Protein AF-A0A7C7IT82-F1 (afdb_monomer_lite)

Radius of gyration: 14.61 Å; chains: 1; bounding box: 35×36×33 Å

Foldseek 3Di:
DDPDPPVPVADDLVNLLVVLVVLQVDVVSLVVQQVEAEADDDALLVRLCSLSSLVSSVVSYVAYEYEHQDQPVDCPDSSNVSVVSCVVVVYHYDHDYDPVNPD

Sequence (103 aa):
MADIPKSDWHMTPDQARLMATKIQEIDALNALAQQEINLTGGEATQNPHIVEIVKIFQSSSPSVCVHTNLEINSKSSKRWLRLVEIVKGGGRADITLYPTAWE

Structure (mmCIF, N/CA/C/O backbone):
data_AF-A0A7C7IT82-F1
#
_entry.id   AF-A0A7C7IT82-F1
#
loop_
_atom_site.group_PDB
_atom_site.id
_atom_site.type_symbol
_atom_site.label_atom_id
_atom_site.label_alt_id
_atom_site.label_comp_id
_atom_site.label_asym_id
_atom_site.label_entity_id
_atom_site.label_seq_id
_atom_site.pdbx_PDB_ins_code
_atom_site.Cartn_x
_atom_site.Cartn_y
_atom_site.Cartn_z
_atom_site.occupancy
_atom_site.B_iso_or_equiv
_atom_site.auth_seq_id
_atom_site.auth_comp_id
_atom_site.auth_asym_id
_atom_site.auth_atom_id
_atom_site.pdbx_PDB_model_num
ATOM 1 N N . MET A 1 1 ? -4.463 22.017 -19.031 1.00 44.25 1 MET A N 1
ATOM 2 C CA . MET A 1 1 ? -4.226 21.463 -17.680 1.00 44.25 1 MET A CA 1
ATOM 3 C C . MET A 1 1 ? -2.785 21.780 -17.344 1.00 44.25 1 MET A C 1
ATOM 5 O O . MET A 1 1 ? -1.944 21.525 -18.192 1.00 44.25 1 MET A O 1
ATOM 9 N N . ALA A 1 2 ? -2.517 22.453 -16.225 1.00 50.22 2 ALA A N 1
ATOM 10 C CA . ALA A 1 2 ? -1.144 22.770 -15.836 1.00 50.22 2 ALA A CA 1
ATOM 11 C C . ALA A 1 2 ? -0.373 21.461 -15.609 1.00 50.22 2 ALA A C 1
ATOM 13 O O . ALA A 1 2 ? -0.892 20.568 -14.938 1.00 50.22 2 ALA A O 1
ATOM 14 N N . ASP A 1 3 ? 0.817 21.343 -16.202 1.00 68.25 3 ASP A N 1
ATOM 15 C CA . ASP A 1 3 ? 1.721 20.219 -15.968 1.00 68.25 3 ASP A CA 1
ATOM 16 C C . ASP A 1 3 ? 2.121 20.225 -14.494 1.00 68.25 3 ASP A C 1
ATOM 18 O O . ASP A 1 3 ? 2.883 21.080 -14.040 1.00 68.25 3 ASP A O 1
ATOM 22 N N . ILE A 1 4 ? 1.565 19.287 -13.732 1.00 64.31 4 ILE A N 1
ATOM 23 C CA . ILE A 1 4 ? 1.992 19.040 -12.361 1.00 64.31 4 ILE A CA 1
ATOM 24 C C . ILE A 1 4 ? 3.402 18.443 -12.452 1.00 64.31 4 ILE A C 1
ATOM 26 O O . ILE A 1 4 ? 3.569 17.413 -13.123 1.00 64.31 4 ILE A O 1
ATOM 30 N N . PRO A 1 5 ? 4.416 19.050 -11.810 1.00 72.00 5 PRO A N 1
ATOM 31 C CA . PRO A 1 5 ? 5.760 18.496 -11.776 1.00 72.00 5 PRO A CA 1
ATOM 32 C C . PRO A 1 5 ? 5.734 17.030 -11.344 1.00 72.00 5 PRO A C 1
ATOM 34 O O . PRO A 1 5 ? 5.007 16.660 -10.426 1.00 72.00 5 PRO A O 1
ATOM 37 N N . LYS A 1 6 ? 6.552 16.176 -11.974 1.00 64.81 6 LYS A N 1
ATOM 38 C CA . LYS A 1 6 ? 6.630 14.745 -11.617 1.00 64.81 6 LYS A CA 1
ATOM 39 C C . LYS A 1 6 ? 6.933 14.505 -10.134 1.00 64.81 6 LYS A C 1
ATOM 41 O O . LYS A 1 6 ? 6.553 13.467 -9.603 1.00 64.81 6 LYS A O 1
ATOM 46 N N . SER A 1 7 ? 7.604 15.453 -9.474 1.00 64.12 7 SER A N 1
ATOM 47 C CA . SER A 1 7 ? 7.846 15.435 -8.026 1.00 64.12 7 SER A CA 1
ATOM 48 C C . SER A 1 7 ? 6.559 15.401 -7.205 1.00 64.12 7 SER A C 1
ATOM 50 O O . SER A 1 7 ? 6.551 14.820 -6.125 1.00 64.12 7 SER A O 1
ATOM 52 N N . ASP A 1 8 ? 5.474 15.958 -7.738 1.00 73.19 8 ASP A N 1
ATOM 53 C CA . ASP A 1 8 ? 4.211 16.159 -7.031 1.00 73.19 8 ASP A CA 1
ATOM 54 C C . ASP A 1 8 ? 3.182 15.072 -7.399 1.00 73.19 8 ASP A C 1
ATOM 56 O O . ASP A 1 8 ? 2.031 15.117 -6.971 1.00 73.19 8 ASP A O 1
ATOM 60 N N . TRP A 1 9 ? 3.583 14.072 -8.196 1.00 81.00 9 TRP A N 1
ATOM 61 C CA . TRP A 1 9 ? 2.730 12.938 -8.578 1.00 81.00 9 TRP A CA 1
ATOM 62 C C . TRP A 1 9 ? 2.533 11.933 -7.442 1.00 81.00 9 TRP A C 1
ATOM 64 O O . TRP A 1 9 ? 1.608 11.119 -7.479 1.00 81.00 9 TRP A O 1
ATOM 74 N N . HIS A 1 10 ? 3.427 11.938 -6.456 1.00 89.25 10 HIS A N 1
ATOM 75 C CA . HIS A 1 10 ? 3.426 10.970 -5.373 1.00 89.25 10 HIS A CA 1
ATOM 76 C C . HIS A 1 10 ? 2.934 11.599 -4.079 1.00 89.25 10 HIS A C 1
ATOM 78 O O . HIS A 1 10 ? 3.410 12.650 -3.660 1.00 89.25 10 HIS A O 1
ATOM 84 N N . MET A 1 11 ? 2.025 10.888 -3.413 1.00 93.06 11 MET A N 1
ATOM 85 C CA . MET A 1 11 ? 1.645 11.200 -2.043 1.00 93.06 11 MET A CA 1
ATOM 86 C C . MET A 1 11 ? 2.889 11.211 -1.150 1.00 93.06 11 MET A C 1
ATOM 88 O O . MET A 1 11 ? 3.686 10.269 -1.194 1.00 93.06 11 MET A O 1
ATOM 92 N N . THR A 1 12 ? 3.045 12.247 -0.335 1.00 95.69 12 THR A N 1
ATOM 93 C CA . THR A 1 12 ? 4.111 12.337 0.668 1.00 95.69 12 THR A CA 1
ATOM 94 C C . THR A 1 12 ? 3.643 11.787 2.022 1.00 95.69 12 THR A C 1
ATOM 96 O O . THR A 1 12 ? 2.438 11.704 2.277 1.00 95.69 12 THR A O 1
ATOM 99 N N . PRO A 1 13 ? 4.565 11.450 2.941 1.00 97.69 13 PRO A N 1
ATOM 100 C CA . PRO A 1 13 ? 4.195 11.058 4.298 1.00 97.69 13 PRO A CA 1
ATOM 101 C C . PRO A 1 13 ? 3.378 12.111 5.059 1.00 97.69 13 PRO A C 1
ATOM 103 O O . PRO A 1 13 ? 2.473 11.754 5.807 1.00 97.69 13 PRO A O 1
ATOM 106 N N . ASP A 1 14 ? 3.641 13.405 4.850 1.00 97.44 14 ASP A N 1
ATOM 107 C CA . ASP A 1 14 ? 2.863 14.480 5.485 1.00 97.44 14 ASP A CA 1
AT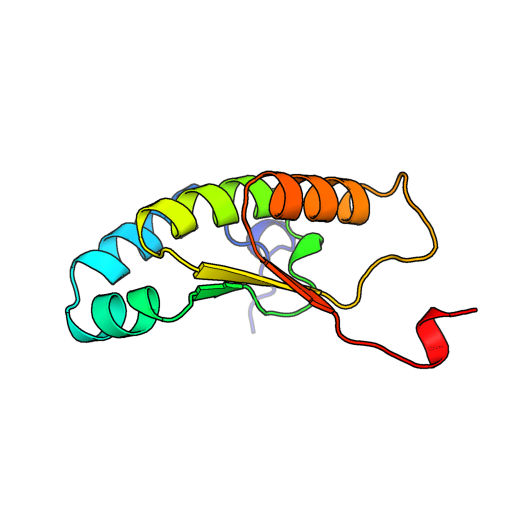OM 108 C C . ASP A 1 14 ? 1.417 14.513 4.985 1.00 97.44 14 ASP A C 1
ATOM 110 O O . ASP A 1 14 ? 0.484 14.652 5.778 1.00 97.44 14 ASP A O 1
ATOM 114 N N . GLN A 1 15 ? 1.217 14.316 3.679 1.00 96.81 15 GLN A N 1
ATOM 115 C CA . GLN A 1 15 ? -0.122 14.187 3.106 1.00 96.81 15 GLN A CA 1
ATOM 116 C C . GLN A 1 15 ? -0.835 12.946 3.654 1.00 96.81 15 GLN A C 1
ATOM 118 O O . GLN A 1 15 ? -1.996 13.043 4.047 1.00 96.81 15 GLN A O 1
ATOM 123 N N . ALA A 1 16 ? -0.140 11.808 3.753 1.00 97.62 16 ALA A N 1
ATOM 124 C CA . ALA A 1 16 ? -0.699 10.586 4.328 1.00 97.62 16 ALA A CA 1
ATOM 125 C C . ALA A 1 16 ? -1.102 10.771 5.801 1.00 97.62 16 ALA A C 1
ATOM 127 O O . ALA A 1 16 ? -2.187 10.345 6.187 1.00 97.62 16 ALA A O 1
ATOM 128 N N . ARG A 1 17 ? -0.283 11.459 6.612 1.00 98.50 17 ARG A N 1
ATOM 129 C CA . ARG A 1 17 ? -0.611 11.786 8.012 1.00 98.50 17 ARG A CA 1
ATOM 130 C C . ARG A 1 17 ? -1.867 12.643 8.109 1.00 98.50 17 ARG A C 1
ATOM 132 O O . ARG A 1 17 ? -2.774 12.306 8.862 1.00 98.50 17 ARG A O 1
ATOM 139 N N . LEU A 1 18 ? -1.954 13.700 7.301 1.00 97.88 18 LEU A N 1
ATOM 140 C CA . LEU A 1 18 ? -3.144 14.549 7.248 1.00 97.88 18 LEU A CA 1
ATOM 141 C C . LEU A 1 18 ? -4.398 13.753 6.851 1.00 97.88 18 LEU A C 1
ATOM 143 O O . LEU A 1 18 ? -5.463 13.948 7.432 1.00 97.88 18 LEU A O 1
ATOM 147 N N . MET A 1 19 ? -4.284 12.856 5.867 1.00 97.56 19 MET A N 1
ATOM 148 C CA . MET A 1 19 ? -5.388 11.990 5.443 1.00 97.56 19 MET A CA 1
ATOM 149 C C . MET A 1 19 ? -5.809 11.017 6.548 1.00 97.56 19 MET A C 1
ATOM 151 O O . MET A 1 19 ? -7.002 10.892 6.806 1.00 97.56 19 MET A O 1
ATOM 155 N N . ALA A 1 20 ? -4.854 10.368 7.216 1.00 97.88 20 ALA A N 1
ATOM 156 C CA . ALA A 1 20 ? -5.103 9.447 8.323 1.00 97.88 20 ALA A CA 1
ATOM 157 C C . ALA A 1 20 ? -5.864 10.127 9.474 1.00 97.88 20 ALA A C 1
ATOM 159 O O . ALA A 1 20 ? -6.879 9.601 9.929 1.00 97.88 20 ALA A O 1
ATOM 160 N N . THR A 1 21 ? -5.456 11.342 9.865 1.00 97.94 21 THR A N 1
ATOM 161 C CA . THR A 1 21 ? -6.179 12.146 10.865 1.00 97.94 21 THR A CA 1
ATOM 162 C C . THR A 1 21 ? -7.624 12.406 10.439 1.00 97.94 21 THR A C 1
ATOM 164 O O . THR A 1 21 ? -8.551 12.116 11.189 1.00 97.94 21 THR A O 1
ATOM 167 N N . LYS A 1 22 ? -7.844 12.863 9.200 1.00 97.75 22 LYS A N 1
ATOM 168 C CA . LYS A 1 22 ? -9.200 13.140 8.697 1.00 97.75 22 LYS A CA 1
ATOM 169 C C . LYS A 1 22 ? -10.080 11.894 8.600 1.00 97.75 22 LYS A C 1
ATOM 171 O O . LYS A 1 22 ? -11.285 11.988 8.808 1.00 97.75 22 LYS A O 1
ATOM 176 N N . ILE A 1 23 ? -9.500 10.740 8.267 1.00 97.75 23 ILE A N 1
ATOM 177 C CA . ILE A 1 23 ? -10.224 9.462 8.243 1.00 97.75 23 ILE A CA 1
ATOM 178 C C . ILE A 1 23 ? -10.751 9.132 9.642 1.00 97.75 23 ILE A C 1
ATOM 180 O O . ILE A 1 23 ? -11.899 8.722 9.763 1.00 97.75 23 ILE A O 1
ATOM 184 N N . GLN A 1 24 ? -9.945 9.341 10.685 1.00 95.94 24 GLN A N 1
ATOM 185 C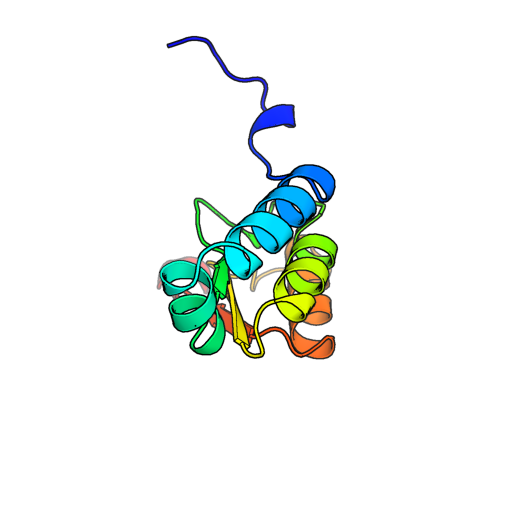 CA . GLN A 1 24 ? -10.335 9.064 12.070 1.00 95.94 24 GLN A CA 1
ATOM 186 C C . GLN A 1 24 ? -11.390 10.045 12.607 1.00 95.94 24 GLN A C 1
ATOM 188 O O . GLN A 1 24 ? -12.214 9.649 13.425 1.00 95.94 24 GLN A O 1
ATOM 193 N N . GLU A 1 25 ? -11.386 11.298 12.145 1.00 97.69 25 GLU A N 1
ATOM 194 C CA . GLU A 1 25 ? -12.335 12.342 12.570 1.00 97.69 25 GLU A CA 1
ATOM 195 C C . GLU A 1 25 ? -13.737 12.206 11.950 1.00 97.69 25 GLU A C 1
ATOM 197 O O . GLU A 1 25 ? -14.695 12.786 12.460 1.00 97.69 25 GLU A O 1
ATOM 202 N N . ILE A 1 26 ? -13.876 11.473 10.840 1.00 97.94 26 ILE A N 1
ATOM 203 C CA . ILE A 1 26 ? -15.140 11.333 10.108 1.00 97.94 26 ILE A CA 1
ATOM 204 C C . ILE A 1 26 ? -15.666 9.908 10.286 1.00 97.94 26 ILE A C 1
ATOM 206 O O . ILE A 1 26 ? -15.154 8.981 9.661 1.00 97.94 26 ILE A O 1
ATOM 210 N N . ASP A 1 27 ? -16.739 9.739 11.066 1.00 97.94 27 ASP A N 1
ATOM 211 C CA . ASP A 1 27 ? -17.289 8.427 11.457 1.00 97.94 27 ASP A CA 1
ATOM 212 C C . ASP A 1 27 ? -17.457 7.446 10.290 1.00 97.94 27 ASP A C 1
ATOM 214 O O . ASP A 1 27 ? -17.036 6.292 10.371 1.00 97.94 27 ASP A O 1
ATOM 218 N N . ALA A 1 28 ? -18.033 7.903 9.173 1.00 97.94 28 ALA A N 1
ATOM 219 C CA . ALA A 1 28 ? -18.235 7.064 7.994 1.00 97.94 28 ALA A CA 1
ATOM 220 C C . ALA A 1 28 ? -16.912 6.603 7.356 1.00 97.94 28 ALA A C 1
ATOM 222 O O . ALA A 1 28 ? -16.809 5.455 6.924 1.00 97.94 28 ALA A O 1
ATOM 223 N N . LEU A 1 29 ? -15.892 7.468 7.309 1.00 97.62 29 LEU A N 1
ATOM 224 C CA . LEU A 1 29 ? -14.576 7.103 6.779 1.00 97.62 29 LEU A CA 1
ATOM 225 C C . LEU A 1 29 ? -13.842 6.171 7.735 1.00 97.62 29 LEU A C 1
ATOM 227 O O . LEU A 1 29 ? -13.268 5.187 7.281 1.00 97.62 29 LEU A O 1
ATOM 231 N N . ASN A 1 30 ? -13.904 6.438 9.040 1.00 97.94 30 ASN A N 1
ATOM 232 C CA . ASN A 1 30 ? -13.318 5.567 10.047 1.00 97.94 30 ASN A CA 1
ATOM 233 C C . ASN A 1 30 ? -13.931 4.159 9.973 1.00 97.94 30 ASN A C 1
ATOM 235 O O . ASN A 1 30 ? -13.201 3.173 9.931 1.00 97.94 30 ASN A O 1
ATOM 239 N N . ALA A 1 31 ? -15.261 4.056 9.866 1.00 97.88 31 ALA A N 1
ATOM 240 C CA . ALA A 1 31 ? -15.963 2.779 9.733 1.00 97.88 31 ALA A CA 1
ATOM 241 C C . ALA A 1 31 ? -15.546 1.990 8.478 1.00 97.88 31 ALA A C 1
ATOM 243 O O . ALA A 1 31 ? -15.380 0.773 8.545 1.00 97.88 31 ALA A O 1
ATOM 244 N N . LEU A 1 32 ? -15.343 2.668 7.343 1.00 97.88 32 LEU A N 1
ATOM 245 C CA . LEU A 1 32 ? -14.816 2.043 6.125 1.00 97.88 32 LEU A CA 1
ATOM 246 C C . LEU A 1 32 ? -13.349 1.626 6.291 1.00 97.88 32 LEU A C 1
ATOM 248 O O . LEU A 1 32 ? -12.977 0.518 5.911 1.00 97.88 32 LEU A O 1
ATOM 252 N N . ALA A 1 33 ? -12.528 2.474 6.912 1.00 97.50 33 ALA A N 1
ATOM 253 C CA . ALA A 1 33 ? -11.122 2.192 7.172 1.00 97.50 33 ALA A CA 1
ATOM 254 C C . ALA A 1 33 ? -10.924 0.989 8.102 1.00 97.50 33 ALA A C 1
ATOM 256 O O . ALA A 1 33 ? -9.937 0.274 7.950 1.00 97.50 33 ALA A O 1
ATOM 257 N N . GLN A 1 34 ? -11.860 0.704 9.014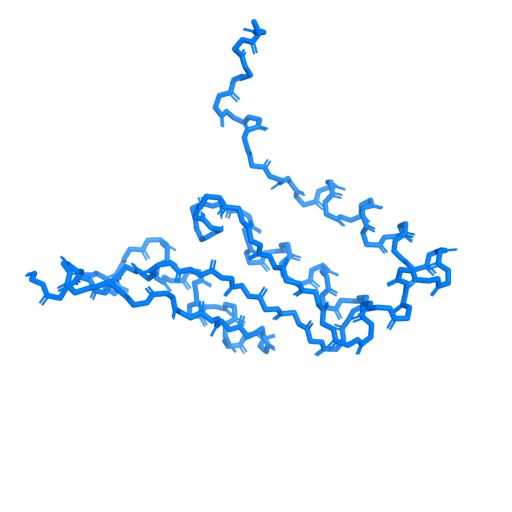 1.00 97.62 34 GLN A N 1
ATOM 258 C CA . GLN A 1 34 ? -11.806 -0.515 9.831 1.00 97.62 34 GLN A CA 1
ATOM 259 C C . GLN A 1 34 ? -11.944 -1.805 9.007 1.00 97.62 34 GLN A C 1
ATOM 261 O O . GLN A 1 34 ? -11.550 -2.866 9.486 1.00 97.62 34 GLN A O 1
ATOM 266 N N . GLN A 1 35 ? -12.475 -1.733 7.782 1.00 96.69 35 GLN A N 1
ATOM 267 C CA . GLN A 1 35 ? -12.531 -2.875 6.870 1.00 96.69 35 GLN A CA 1
ATOM 268 C C . GLN A 1 35 ? -11.209 -3.012 6.119 1.00 96.69 35 GLN A C 1
ATOM 270 O O . GLN A 1 35 ? -10.518 -4.018 6.264 1.00 96.69 35 GLN A O 1
ATOM 275 N N . GLU A 1 36 ? -10.850 -1.996 5.332 1.00 96.69 36 GLU A N 1
ATOM 276 C CA . GLU A 1 36 ? -9.602 -1.969 4.575 1.00 96.69 36 GLU A CA 1
ATOM 277 C C . GLU A 1 36 ? -9.302 -0.569 4.031 1.00 96.69 36 GLU A C 1
ATOM 279 O O . GLU A 1 36 ? -10.186 0.119 3.519 1.00 96.69 36 GLU A O 1
ATOM 284 N N . ILE A 1 37 ? -8.032 -0.170 4.070 1.00 97.75 37 ILE A N 1
ATOM 285 C CA . ILE A 1 37 ? -7.510 0.937 3.267 1.00 97.75 37 ILE A CA 1
ATOM 286 C C . ILE A 1 37 ? -6.730 0.356 2.090 1.00 97.75 37 ILE A C 1
ATOM 288 O O . ILE A 1 37 ? -5.735 -0.344 2.276 1.00 97.75 37 ILE A O 1
ATOM 292 N N . ASN A 1 38 ? -7.155 0.702 0.876 1.00 96.62 38 ASN A N 1
ATOM 293 C CA . ASN A 1 38 ? -6.512 0.276 -0.362 1.00 96.62 38 ASN A CA 1
ATOM 294 C C . ASN A 1 38 ? -5.663 1.404 -0.960 1.00 96.62 38 ASN A C 1
ATOM 296 O O . ASN A 1 38 ? -6.182 2.446 -1.365 1.00 96.62 38 ASN A O 1
ATOM 300 N N . LEU A 1 39 ? -4.352 1.183 -1.051 1.00 96.19 39 LEU A N 1
ATOM 301 C CA . LEU A 1 39 ? -3.418 2.064 -1.744 1.00 96.19 39 LEU A CA 1
ATOM 302 C C . LEU A 1 39 ? -3.329 1.638 -3.210 1.00 96.19 39 LEU A C 1
ATOM 304 O O . LEU A 1 39 ? -2.652 0.670 -3.562 1.00 96.19 39 LEU A O 1
ATOM 308 N N . THR A 1 40 ? -4.046 2.380 -4.051 1.00 91.38 40 THR A N 1
ATOM 309 C CA . THR A 1 40 ? -4.156 2.171 -5.500 1.00 91.38 40 THR A CA 1
ATOM 310 C C . THR A 1 40 ? -3.564 3.368 -6.266 1.00 91.38 40 THR A C 1
ATOM 312 O O . THR A 1 40 ? -2.837 4.184 -5.695 1.00 91.38 40 THR A O 1
ATOM 315 N N . GLY A 1 41 ? -3.829 3.472 -7.571 1.00 84.12 41 GLY A N 1
ATOM 316 C CA . GLY A 1 41 ? -3.308 4.516 -8.458 1.00 84.12 41 GLY A CA 1
ATOM 317 C C . GLY A 1 41 ? -2.665 3.898 -9.694 1.00 84.12 41 GLY A C 1
ATOM 318 O O . GLY A 1 41 ? -3.041 2.798 -10.080 1.00 84.12 41 GLY A O 1
ATOM 319 N N . GLY A 1 42 ? -1.699 4.591 -10.305 1.00 84.75 42 GLY A N 1
ATOM 320 C CA . GLY A 1 42 ? -0.894 4.025 -11.393 1.00 84.75 42 GLY A CA 1
ATOM 321 C C . GLY A 1 42 ? -0.137 2.776 -10.931 1.00 84.75 42 GLY A C 1
ATOM 322 O O . GLY A 1 42 ? -0.624 1.662 -11.053 1.00 84.75 42 GLY A O 1
ATOM 323 N N . GLU A 1 43 ? 1.054 2.953 -10.364 1.00 90.06 43 GLU A N 1
ATOM 324 C CA . GLU A 1 43 ? 1.788 1.856 -9.731 1.00 90.06 43 GLU A CA 1
ATOM 325 C C . GLU A 1 43 ? 2.254 2.291 -8.341 1.00 90.06 43 GLU A C 1
ATOM 327 O O . GLU A 1 43 ? 3.240 3.017 -8.204 1.00 90.06 43 GLU A O 1
ATOM 332 N N . ALA A 1 44 ? 1.534 1.867 -7.298 1.00 92.56 44 ALA A N 1
ATOM 333 C CA . ALA A 1 44 ? 1.733 2.361 -5.935 1.00 92.56 44 ALA A CA 1
ATOM 334 C C . ALA A 1 44 ? 3.169 2.143 -5.423 1.00 92.56 44 ALA A C 1
ATOM 336 O O . ALA A 1 44 ? 3.725 3.010 -4.746 1.00 92.56 44 ALA A O 1
ATOM 337 N N . THR A 1 45 ? 3.824 1.039 -5.808 1.00 91.81 45 THR 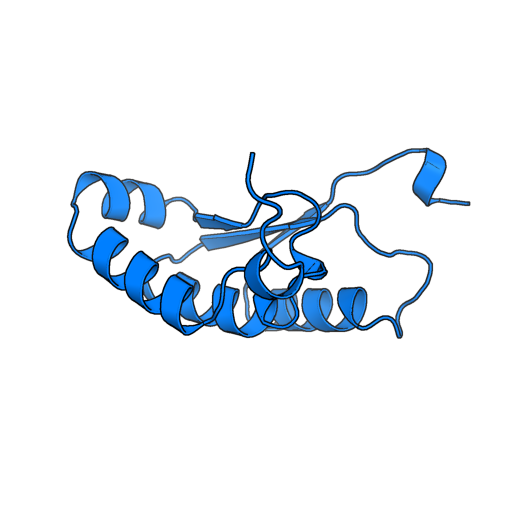A N 1
ATOM 338 C CA . THR A 1 45 ? 5.205 0.740 -5.380 1.00 91.81 45 THR A CA 1
ATOM 339 C C . THR A 1 45 ? 6.265 1.659 -6.004 1.00 91.81 45 THR A C 1
ATOM 341 O O . THR A 1 45 ? 7.409 1.700 -5.527 1.00 91.81 45 THR A O 1
ATOM 344 N N . GLN A 1 46 ? 5.913 2.432 -7.043 1.00 91.81 46 GLN A N 1
ATOM 345 C CA . GLN A 1 46 ? 6.791 3.475 -7.581 1.00 91.81 46 GLN A CA 1
ATOM 346 C C . GLN A 1 46 ? 6.954 4.643 -6.609 1.00 91.81 46 GLN A C 1
ATOM 348 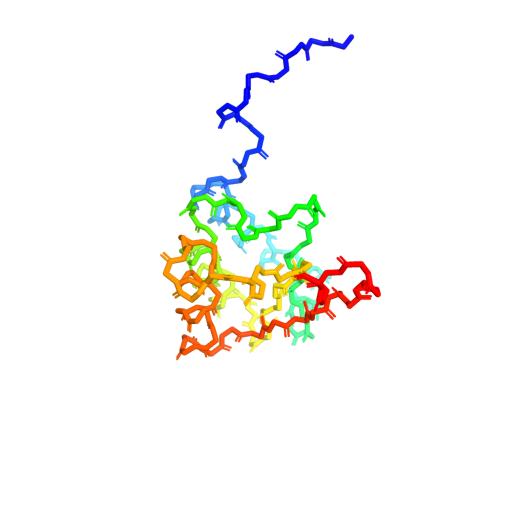O O . GLN A 1 46 ? 8.031 5.244 -6.596 1.00 91.81 46 GLN A O 1
ATOM 353 N N . ASN A 1 47 ? 5.959 4.912 -5.754 1.00 93.94 47 ASN A N 1
ATOM 354 C CA . ASN A 1 47 ? 6.070 5.964 -4.753 1.00 93.94 47 ASN A CA 1
ATOM 355 C C . ASN A 1 47 ? 7.257 5.655 -3.813 1.00 93.94 47 ASN A C 1
ATOM 357 O O . ASN A 1 47 ? 7.273 4.606 -3.157 1.00 93.94 47 ASN A O 1
ATOM 361 N N . PRO A 1 48 ? 8.272 6.538 -3.727 1.00 94.00 48 PRO A N 1
ATOM 362 C CA . PRO A 1 48 ? 9.457 6.288 -2.915 1.00 94.00 48 PRO A CA 1
ATOM 363 C C . PRO A 1 48 ? 9.170 6.185 -1.416 1.00 94.00 48 PRO A C 1
ATOM 365 O O . PRO A 1 48 ? 9.967 5.582 -0.701 1.00 94.00 48 PRO A O 1
ATOM 368 N N . HIS A 1 49 ? 8.031 6.710 -0.970 1.00 96.06 49 HIS A N 1
ATOM 369 C CA . HIS A 1 49 ? 7.597 6.752 0.421 1.00 96.06 49 HIS A CA 1
ATOM 370 C C . HIS A 1 49 ? 6.541 5.694 0.764 1.00 96.06 49 HIS A C 1
ATOM 372 O O . HIS A 1 49 ? 6.052 5.678 1.890 1.00 96.06 49 HIS A O 1
ATOM 378 N N . ILE A 1 50 ? 6.181 4.799 -0.168 1.00 96.56 50 ILE A N 1
ATOM 379 C CA . ILE A 1 50 ? 5.040 3.878 -0.007 1.00 96.56 50 ILE A CA 1
ATOM 380 C C . ILE A 1 50 ? 5.090 3.051 1.283 1.00 96.56 50 ILE A C 1
ATOM 382 O O . ILE A 1 50 ? 4.062 2.825 1.909 1.00 96.56 50 ILE A O 1
ATOM 386 N N . VAL A 1 51 ? 6.283 2.653 1.726 1.00 97.62 51 VAL A N 1
ATOM 387 C CA . VAL A 1 51 ? 6.449 1.884 2.963 1.00 97.62 51 VAL A CA 1
ATOM 388 C C . VAL A 1 51 ? 6.066 2.709 4.196 1.00 97.62 51 VAL A C 1
ATOM 390 O O . VAL A 1 51 ? 5.371 2.213 5.079 1.00 97.62 51 VAL A O 1
ATOM 393 N N . GLU A 1 52 ? 6.507 3.968 4.269 1.00 98.12 52 GLU A N 1
ATOM 394 C CA . GLU A 1 52 ? 6.143 4.870 5.369 1.00 98.12 52 GLU A CA 1
ATOM 395 C C . GLU A 1 52 ? 4.647 5.194 5.325 1.00 98.12 52 GLU A C 1
ATOM 397 O O . GLU A 1 52 ? 3.985 5.191 6.357 1.00 98.12 52 GLU A O 1
ATOM 402 N N . ILE A 1 53 ? 4.095 5.388 4.125 1.00 98.19 53 ILE A N 1
ATOM 403 C CA . ILE A 1 53 ? 2.666 5.644 3.915 1.00 98.19 53 ILE A CA 1
ATOM 404 C C . ILE A 1 53 ? 1.814 4.471 4.413 1.00 98.19 53 ILE A C 1
ATOM 406 O O . ILE A 1 53 ? 0.832 4.698 5.118 1.00 98.19 53 ILE A O 1
ATOM 410 N N . VAL A 1 54 ? 2.201 3.224 4.119 1.00 98.12 54 VAL A N 1
ATOM 411 C CA . VAL A 1 54 ? 1.524 2.037 4.667 1.00 98.12 54 VAL A CA 1
ATOM 412 C C . VAL A 1 54 ? 1.554 2.059 6.194 1.00 98.12 54 VAL A C 1
ATOM 414 O O . VAL A 1 54 ? 0.502 1.927 6.812 1.00 98.12 54 VAL A O 1
ATOM 417 N N . LYS A 1 55 ? 2.724 2.299 6.805 1.00 98.00 55 LYS A N 1
ATOM 418 C CA . LYS A 1 55 ? 2.868 2.371 8.272 1.00 98.00 55 LYS A CA 1
ATOM 419 C C . LYS A 1 55 ? 1.979 3.453 8.891 1.00 98.00 55 LYS A C 1
ATOM 421 O O . LYS A 1 55 ? 1.403 3.240 9.953 1.00 98.00 55 LYS A O 1
ATOM 426 N N . ILE A 1 56 ? 1.833 4.597 8.223 1.00 98.44 56 ILE A N 1
ATOM 427 C CA . ILE A 1 56 ? 0.935 5.671 8.661 1.00 98.44 56 ILE A CA 1
ATOM 428 C C . ILE A 1 56 ? -0.519 5.195 8.640 1.00 98.44 56 ILE A C 1
ATOM 430 O O . ILE A 1 56 ? -1.204 5.312 9.653 1.00 98.44 56 ILE A O 1
ATOM 434 N N . PHE A 1 57 ? -0.996 4.612 7.540 1.00 98.31 57 PHE A N 1
ATOM 435 C CA . PHE A 1 57 ? -2.386 4.151 7.458 1.00 98.31 57 PHE A CA 1
ATOM 436 C C . PHE A 1 57 ? -2.690 2.948 8.358 1.00 98.31 57 PHE A C 1
ATOM 438 O O . PHE A 1 57 ? -3.824 2.811 8.811 1.00 98.31 57 PHE A O 1
ATOM 445 N N . GLN A 1 58 ? -1.688 2.135 8.705 1.00 97.31 58 GLN A N 1
ATOM 446 C CA . GLN A 1 58 ? -1.829 1.067 9.703 1.00 97.31 58 GLN A CA 1
ATOM 447 C C . GLN A 1 58 ? -2.165 1.610 11.105 1.00 97.31 58 GLN A C 1
ATOM 449 O O . GLN A 1 58 ? -2.697 0.877 11.933 1.00 97.31 58 GLN A O 1
ATOM 454 N N . SER A 1 59 ? -1.914 2.897 11.383 1.00 94.25 59 SER A N 1
ATOM 455 C CA . SER A 1 59 ? -2.366 3.538 12.630 1.00 94.25 59 SER A CA 1
ATOM 456 C C . SER A 1 59 ? -3.872 3.838 12.657 1.00 94.25 59 SER A C 1
ATOM 458 O O . SER A 1 59 ? -4.437 4.065 13.725 1.00 94.25 59 SER A O 1
ATOM 460 N N . SER A 1 60 ? -4.529 3.835 11.494 1.00 93.88 60 SER A N 1
ATOM 461 C CA . SER A 1 60 ? -5.956 4.148 11.338 1.00 93.88 60 SER A CA 1
ATOM 462 C C . SER A 1 60 ? -6.786 2.954 10.868 1.00 93.88 60 SER A C 1
ATOM 464 O O . SER A 1 60 ? -8.012 3.009 10.933 1.00 93.88 60 SER A O 1
ATOM 466 N N . SER A 1 61 ? -6.142 1.881 10.407 1.00 96.81 61 SER A N 1
ATOM 467 C CA . SER A 1 61 ? -6.796 0.689 9.876 1.00 96.81 61 SER A CA 1
ATOM 468 C C . SER A 1 61 ? -6.032 -0.584 10.248 1.00 96.81 61 SER A C 1
ATOM 470 O O . SER A 1 61 ? -4.809 -0.620 10.100 1.00 96.81 61 SER A O 1
ATOM 472 N N . PRO A 1 62 ? -6.730 -1.663 10.651 1.00 95.25 62 PRO A N 1
ATOM 473 C CA . PRO A 1 62 ? -6.107 -2.966 10.862 1.00 95.25 62 PRO A CA 1
ATOM 474 C C . PRO A 1 62 ? -5.721 -3.670 9.548 1.00 95.25 62 PRO A C 1
ATOM 476 O O . PRO A 1 62 ? -4.955 -4.631 9.586 1.00 95.25 62 PRO A O 1
ATOM 479 N N . SER A 1 63 ? -6.239 -3.226 8.395 1.00 96.44 63 SER A N 1
ATOM 480 C CA . SER A 1 63 ? -5.982 -3.836 7.087 1.00 96.44 63 SER A CA 1
ATOM 481 C C . SER A 1 63 ? -5.614 -2.764 6.068 1.00 96.44 63 SER A C 1
ATOM 483 O O . SER A 1 63 ? -6.468 -2.048 5.551 1.00 96.44 63 SER A O 1
ATOM 485 N N . VAL A 1 64 ? -4.325 -2.663 5.753 1.00 98.00 64 VAL A N 1
ATOM 486 C CA . VAL A 1 64 ? -3.826 -1.787 4.687 1.00 98.00 64 VAL A CA 1
ATOM 487 C C . VAL A 1 64 ? -3.283 -2.655 3.567 1.00 98.00 64 VAL A C 1
ATOM 489 O O . VAL A 1 64 ? -2.355 -3.435 3.790 1.00 98.00 64 VAL A O 1
ATOM 492 N N . CYS A 1 65 ? -3.850 -2.518 2.373 1.00 97.62 65 CYS A N 1
ATOM 493 C CA . CYS A 1 65 ? -3.461 -3.281 1.198 1.00 97.62 65 CYS A CA 1
ATOM 494 C C . CYS A 1 65 ? -2.875 -2.365 0.119 1.00 97.62 65 CYS A C 1
ATOM 496 O O . CYS A 1 65 ? -3.385 -1.276 -0.140 1.00 97.62 65 CYS A O 1
ATOM 498 N N . VAL A 1 66 ? -1.790 -2.804 -0.516 1.00 96.94 66 VAL A N 1
ATOM 499 C CA . VAL A 1 66 ? -1.180 -2.130 -1.667 1.00 96.94 66 VAL A CA 1
ATOM 500 C C . VAL A 1 66 ? -1.490 -2.912 -2.933 1.00 96.94 66 VAL A C 1
ATOM 502 O O . VAL A 1 66 ? -1.172 -4.095 -3.024 1.00 96.94 66 VAL A O 1
ATOM 505 N N . HIS A 1 67 ? -2.061 -2.243 -3.932 1.00 95.44 67 HIS A N 1
ATOM 506 C CA . HIS A 1 67 ? -2.253 -2.825 -5.262 1.00 95.44 67 HIS A CA 1
ATOM 507 C C . HIS A 1 67 ? -1.018 -2.575 -6.124 1.00 95.44 67 HIS A C 1
ATOM 509 O O . HIS A 1 67 ? -0.524 -1.448 -6.217 1.00 95.44 67 HIS A O 1
ATOM 515 N N . THR A 1 68 ? -0.501 -3.627 -6.756 1.00 92.25 68 THR A N 1
ATOM 516 C CA . THR A 1 68 ? 0.705 -3.547 -7.589 1.00 92.25 68 THR A CA 1
ATOM 517 C C . THR A 1 68 ? 0.633 -4.488 -8.782 1.00 92.25 68 THR A C 1
ATOM 519 O O . THR A 1 68 ? 0.122 -5.600 -8.682 1.00 92.25 68 THR A O 1
ATOM 522 N N . ASN A 1 69 ? 1.203 -4.079 -9.915 1.00 88.75 69 ASN A N 1
ATOM 523 C CA . ASN A 1 69 ? 1.431 -4.971 -11.052 1.00 88.75 69 ASN A CA 1
ATOM 524 C C . ASN A 1 69 ? 2.656 -5.887 -10.890 1.00 88.75 69 ASN A C 1
ATOM 526 O O . ASN A 1 69 ? 2.905 -6.703 -11.773 1.00 88.75 69 ASN A O 1
ATOM 530 N N . LEU A 1 70 ? 3.370 -5.782 -9.758 1.00 81.25 70 LEU A N 1
ATOM 531 C CA . LEU A 1 70 ? 4.591 -6.519 -9.424 1.00 81.25 70 LEU A CA 1
ATOM 532 C C . LEU A 1 70 ? 5.765 -6.226 -10.382 1.00 81.25 70 LEU A C 1
ATOM 534 O O . LEU A 1 70 ? 5.612 -5.950 -11.565 1.00 81.25 70 LEU A O 1
ATOM 538 N N . GLU A 1 71 ? 6.992 -6.298 -9.868 1.00 79.19 71 GLU A N 1
ATOM 539 C CA . GLU A 1 71 ? 8.203 -6.328 -10.699 1.00 79.19 71 GLU A CA 1
ATOM 540 C C . GLU A 1 71 ? 8.887 -7.682 -10.510 1.00 79.19 71 GLU A C 1
ATOM 542 O O . GLU A 1 71 ? 9.792 -7.833 -9.690 1.00 79.19 71 GLU A O 1
ATOM 547 N N . ILE A 1 72 ? 8.395 -8.698 -11.223 1.00 76.50 72 ILE A N 1
ATOM 548 C CA . ILE A 1 72 ? 8.822 -10.091 -11.020 1.00 76.50 72 ILE A CA 1
ATOM 549 C C . ILE A 1 72 ? 10.242 -10.372 -11.536 1.00 76.50 72 ILE A C 1
ATOM 551 O O . ILE A 1 72 ? 10.938 -11.233 -10.998 1.00 76.50 72 ILE A O 1
ATOM 555 N N . ASN A 1 73 ? 10.709 -9.581 -12.503 1.00 78.44 73 ASN A N 1
ATOM 556 C CA . ASN A 1 73 ? 11.989 -9.791 -13.182 1.00 78.44 73 ASN A CA 1
ATOM 557 C C . ASN A 1 73 ? 13.210 -9.312 -12.373 1.00 78.44 73 ASN A C 1
ATOM 559 O O . ASN A 1 73 ? 14.347 -9.556 -12.774 1.00 78.44 73 ASN A O 1
ATOM 563 N N . SER A 1 74 ? 13.019 -8.651 -11.223 1.00 82.44 74 SER A N 1
ATOM 564 C CA . SER A 1 74 ? 14.141 -8.195 -10.396 1.00 82.44 74 SER A CA 1
ATOM 565 C C . SER A 1 74 ? 13.822 -8.133 -8.904 1.00 82.44 74 SER A C 1
ATOM 567 O O . SER A 1 74 ? 13.185 -7.200 -8.409 1.00 82.44 74 SER A O 1
ATOM 569 N N . LYS A 1 75 ? 14.401 -9.082 -8.155 1.00 86.19 75 LYS A N 1
ATOM 570 C CA . LYS A 1 75 ? 14.367 -9.108 -6.681 1.00 86.19 75 LYS A CA 1
ATOM 571 C C . LYS A 1 75 ? 15.244 -8.034 -6.022 1.00 86.19 75 LYS A C 1
ATOM 573 O O . LYS A 1 75 ? 15.183 -7.858 -4.808 1.00 86.19 75 LYS A O 1
ATOM 578 N N . SER A 1 76 ? 16.084 -7.342 -6.791 1.00 89.25 76 SER A N 1
ATOM 579 C CA . SER A 1 76 ? 16.929 -6.244 -6.305 1.00 89.25 76 SER A CA 1
ATOM 580 C C . SER A 1 76 ? 16.355 -4.863 -6.629 1.00 89.25 76 SER A C 1
ATOM 582 O O . SER A 1 76 ? 16.900 -3.855 -6.176 1.00 89.25 76 SER A O 1
ATOM 584 N N . SER A 1 77 ? 15.254 -4.790 -7.387 1.00 90.62 77 SER A N 1
ATOM 585 C CA . SER A 1 77 ? 14.599 -3.523 -7.700 1.00 90.62 77 SER A CA 1
ATOM 586 C C . SER A 1 77 ? 14.100 -2.833 -6.428 1.00 90.62 77 SER A C 1
ATOM 588 O O . SER A 1 77 ? 13.639 -3.464 -5.473 1.00 90.62 77 SER A O 1
ATOM 590 N N . LYS A 1 78 ? 14.140 -1.495 -6.416 1.00 91.75 78 LYS A N 1
ATOM 591 C CA . LYS A 1 78 ? 13.613 -0.709 -5.286 1.00 91.75 78 LYS A CA 1
ATOM 592 C C . LYS A 1 78 ? 12.131 -1.005 -5.041 1.00 91.75 78 LYS A C 1
ATOM 594 O O . LYS A 1 78 ? 11.705 -1.021 -3.892 1.00 91.75 78 LYS A O 1
ATOM 599 N N . ARG A 1 79 ? 11.358 -1.247 -6.105 1.00 91.12 79 ARG A N 1
ATOM 600 C CA . ARG A 1 79 ? 9.932 -1.589 -6.022 1.00 91.12 79 ARG A CA 1
ATOM 601 C C . ARG A 1 79 ? 9.719 -2.927 -5.325 1.00 91.12 79 ARG A C 1
ATOM 603 O O . ARG A 1 79 ? 8.942 -2.983 -4.375 1.00 91.12 79 ARG A O 1
ATOM 610 N N . TRP A 1 80 ? 10.461 -3.961 -5.726 1.00 92.06 80 TRP A N 1
ATOM 611 C CA . TRP A 1 80 ? 10.413 -5.268 -5.071 1.00 92.06 80 TRP A CA 1
ATOM 612 C C . TRP A 1 80 ? 10.786 -5.178 -3.591 1.00 92.06 80 TRP A C 1
ATOM 614 O O . TRP A 1 80 ? 10.064 -5.685 -2.735 1.00 92.06 80 TRP A O 1
ATOM 624 N N . LEU A 1 81 ? 11.884 -4.490 -3.267 1.00 94.56 81 LEU A N 1
ATOM 625 C CA . LEU A 1 81 ? 12.342 -4.359 -1.882 1.00 94.56 81 LEU A CA 1
ATOM 626 C C . LEU A 1 81 ? 11.309 -3.648 -0.995 1.00 94.56 81 LEU A C 1
ATOM 628 O O . LEU A 1 81 ? 11.055 -4.104 0.118 1.00 94.56 81 LEU A O 1
ATOM 632 N N . ARG A 1 82 ? 10.660 -2.592 -1.501 1.00 95.06 82 ARG A N 1
ATOM 633 C CA . ARG A 1 82 ? 9.563 -1.907 -0.796 1.00 95.06 82 ARG A CA 1
ATOM 634 C C . ARG A 1 82 ? 8.365 -2.823 -0.575 1.00 95.06 82 ARG A C 1
ATOM 636 O O . ARG A 1 82 ? 7.822 -2.836 0.522 1.00 95.06 82 ARG A O 1
ATOM 643 N N . LEU A 1 83 ? 7.970 -3.600 -1.586 1.00 94.56 83 LEU A N 1
ATOM 644 C CA . LEU A 1 83 ? 6.875 -4.564 -1.466 1.00 94.56 83 LEU A CA 1
ATOM 645 C C . LEU A 1 83 ? 7.168 -5.613 -0.384 1.00 94.56 83 LEU A C 1
ATOM 647 O O . LEU A 1 83 ? 6.324 -5.879 0.468 1.00 94.56 83 LEU A O 1
ATOM 651 N N . VAL A 1 84 ? 8.385 -6.166 -0.378 1.00 94.56 84 VAL A N 1
ATOM 652 C CA . VAL A 1 84 ? 8.828 -7.109 0.658 1.00 94.56 84 VAL A CA 1
ATOM 653 C C . VAL A 1 84 ? 8.795 -6.461 2.042 1.00 94.56 84 VAL A C 1
ATOM 655 O O . VAL A 1 84 ? 8.370 -7.108 2.999 1.00 94.56 84 VAL A O 1
ATOM 658 N N . GLU A 1 85 ? 9.230 -5.206 2.172 1.00 97.06 85 GLU A N 1
ATOM 659 C CA . GLU A 1 85 ? 9.180 -4.486 3.448 1.00 97.06 85 GLU A CA 1
ATOM 660 C C . GLU A 1 85 ? 7.738 -4.252 3.921 1.00 97.06 85 GLU A C 1
ATOM 662 O O . GLU A 1 85 ? 7.448 -4.481 5.093 1.00 97.06 85 GLU A O 1
ATOM 667 N N . ILE A 1 86 ? 6.826 -3.879 3.018 1.00 96.81 86 ILE A N 1
ATOM 668 C CA . ILE A 1 86 ? 5.393 -3.709 3.310 1.00 96.81 86 ILE A CA 1
ATOM 669 C C . ILE A 1 86 ? 4.795 -5.001 3.866 1.00 96.81 86 ILE A C 1
ATOM 671 O O . ILE A 1 86 ? 4.203 -4.983 4.944 1.00 96.81 86 ILE A O 1
ATOM 675 N N . VAL A 1 87 ? 5.001 -6.127 3.173 1.00 96.00 87 VAL A N 1
ATOM 676 C CA . VAL A 1 87 ? 4.450 -7.425 3.591 1.00 96.00 87 VAL A CA 1
ATOM 677 C C . VAL A 1 87 ? 5.038 -7.876 4.928 1.00 96.00 87 VAL A C 1
ATOM 679 O O . VAL A 1 87 ? 4.309 -8.320 5.813 1.00 96.00 87 VAL A O 1
ATOM 682 N N . LYS A 1 88 ? 6.351 -7.705 5.133 1.00 97.06 88 LYS A N 1
ATOM 683 C CA . LYS A 1 88 ? 6.997 -7.999 6.426 1.00 97.06 88 LYS A CA 1
ATOM 684 C C . LYS A 1 88 ? 6.499 -7.100 7.559 1.00 97.06 88 LYS A C 1
ATOM 686 O O . LYS A 1 88 ? 6.495 -7.533 8.706 1.00 97.06 88 LYS A O 1
ATOM 691 N N . GLY A 1 89 ? 6.088 -5.874 7.246 1.00 96.19 89 GLY A N 1
ATOM 692 C CA . GLY A 1 89 ? 5.479 -4.927 8.179 1.00 96.19 89 GLY A CA 1
ATOM 693 C C . GLY A 1 89 ? 3.993 -5.175 8.454 1.00 96.19 89 GLY A C 1
ATOM 694 O O . GLY A 1 89 ? 3.353 -4.328 9.070 1.00 96.19 89 GLY A O 1
ATOM 695 N N . GLY A 1 90 ? 3.421 -6.290 7.985 1.00 95.38 90 GLY A N 1
ATOM 696 C CA . GLY A 1 90 ? 2.008 -6.627 8.179 1.00 95.38 90 GLY A CA 1
ATOM 697 C C . GLY A 1 90 ? 1.052 -5.931 7.208 1.00 95.38 90 GLY A C 1
ATOM 698 O O . GLY A 1 90 ? -0.160 -6.068 7.348 1.00 95.38 90 GLY A O 1
ATOM 699 N N . GLY A 1 91 ? 1.567 -5.188 6.226 1.00 96.06 91 GLY A N 1
ATOM 700 C CA . GLY A 1 91 ? 0.762 -4.707 5.111 1.00 96.06 91 GLY A CA 1
ATOM 701 C C . GLY A 1 91 ? 0.394 -5.862 4.183 1.00 96.06 91 GLY A C 1
ATOM 702 O O . GLY A 1 91 ? 1.142 -6.828 4.029 1.00 96.06 91 GLY A O 1
ATOM 703 N N . ARG A 1 92 ? -0.762 -5.767 3.538 1.00 96.38 92 ARG A N 1
ATOM 704 C CA . ARG A 1 92 ? -1.163 -6.696 2.483 1.00 96.38 92 ARG A CA 1
ATOM 705 C C . ARG A 1 92 ? -0.738 -6.168 1.120 1.00 96.38 92 ARG A C 1
ATOM 707 O O . ARG A 1 92 ? -0.532 -4.968 0.935 1.00 96.38 92 ARG A O 1
ATOM 714 N N . ALA A 1 93 ? -0.610 -7.075 0.163 1.00 94.44 93 ALA A N 1
ATOM 715 C CA . ALA A 1 93 ? -0.394 -6.722 -1.226 1.00 94.44 93 ALA A CA 1
ATOM 716 C C . ALA A 1 93 ? -1.290 -7.572 -2.118 1.00 94.44 93 ALA A C 1
ATOM 718 O O . ALA A 1 93 ? -1.208 -8.800 -2.067 1.00 94.44 93 ALA A O 1
ATOM 719 N N . ASP A 1 94 ? -2.084 -6.912 -2.953 1.00 94.31 94 ASP A N 1
ATOM 720 C CA . ASP A 1 94 ? -2.811 -7.569 -4.029 1.00 94.31 94 ASP A CA 1
ATOM 721 C C . ASP A 1 94 ? -2.043 -7.345 -5.331 1.00 94.31 94 ASP A C 1
ATOM 723 O O . ASP A 1 94 ? -1.593 -6.236 -5.645 1.00 94.31 94 ASP A O 1
ATOM 727 N N . ILE A 1 95 ? -1.863 -8.429 -6.081 1.00 90.06 95 ILE A N 1
ATOM 728 C CA . ILE A 1 95 ? -1.041 -8.438 -7.285 1.00 90.06 95 ILE A CA 1
ATOM 729 C C . ILE A 1 95 ? -1.942 -8.534 -8.510 1.00 90.06 95 ILE A C 1
ATOM 731 O O . ILE A 1 95 ? -2.688 -9.501 -8.670 1.00 90.06 95 ILE A O 1
ATOM 735 N N . THR A 1 96 ? -1.812 -7.569 -9.414 1.00 87.69 96 THR A N 1
ATOM 736 C CA . THR A 1 96 ? -2.440 -7.627 -10.733 1.00 87.69 96 THR A CA 1
ATOM 737 C C . THR A 1 96 ? -1.563 -8.441 -11.675 1.00 87.69 96 THR A C 1
ATOM 739 O O . THR A 1 96 ? -0.446 -8.039 -11.998 1.00 87.69 96 THR A O 1
ATOM 742 N N . LEU A 1 97 ? -2.069 -9.589 -12.126 1.00 84.44 97 LEU A N 1
ATOM 743 C CA . LEU A 1 97 ? -1.339 -10.498 -13.008 1.00 84.44 97 LEU A CA 1
ATOM 744 C C . LEU A 1 97 ? -1.623 -10.164 -14.476 1.00 84.44 97 LEU A C 1
ATOM 746 O O . LEU A 1 97 ? -2.772 -10.190 -14.913 1.00 84.44 97 LEU A O 1
ATOM 750 N N . TYR A 1 98 ? -0.565 -9.914 -15.247 1.00 81.50 98 TYR A N 1
ATOM 751 C CA . TYR A 1 98 ? -0.636 -9.719 -16.696 1.00 81.50 98 TYR A CA 1
ATOM 752 C C . TYR A 1 98 ? 0.097 -10.859 -17.408 1.00 81.50 98 TYR A C 1
ATOM 754 O O . TYR A 1 98 ? 1.232 -11.145 -17.030 1.00 81.50 98 TYR A O 1
ATOM 762 N N . PRO A 1 99 ? -0.476 -11.486 -18.453 1.00 81.75 99 PRO A N 1
ATOM 763 C CA . PRO A 1 99 ? 0.205 -12.542 -19.209 1.00 81.75 99 PRO A CA 1
ATOM 764 C C . PRO A 1 99 ? 1.570 -12.125 -19.780 1.00 81.75 99 PRO A C 1
ATOM 766 O O . PRO A 1 99 ? 2.458 -12.954 -19.912 1.00 81.75 99 PRO A O 1
ATOM 769 N N . THR A 1 100 ? 1.761 -10.837 -20.064 1.00 76.88 100 THR A N 1
ATOM 770 C CA . THR A 1 100 ? 2.993 -10.283 -20.646 1.00 76.88 100 THR A CA 1
ATOM 771 C C . THR A 1 100 ? 4.095 -9.991 -19.625 1.00 76.88 100 THR A C 1
ATOM 773 O O . THR A 1 100 ? 5.178 -9.579 -20.015 1.00 76.88 100 THR A O 1
ATOM 776 N N . ALA A 1 101 ? 3.829 -10.128 -18.322 1.00 69.44 101 ALA A N 1
ATOM 777 C CA . ALA A 1 101 ? 4.803 -9.826 -17.269 1.00 69.44 101 ALA A CA 1
ATOM 778 C C . ALA A 1 101 ? 5.693 -11.028 -16.894 1.00 69.44 101 A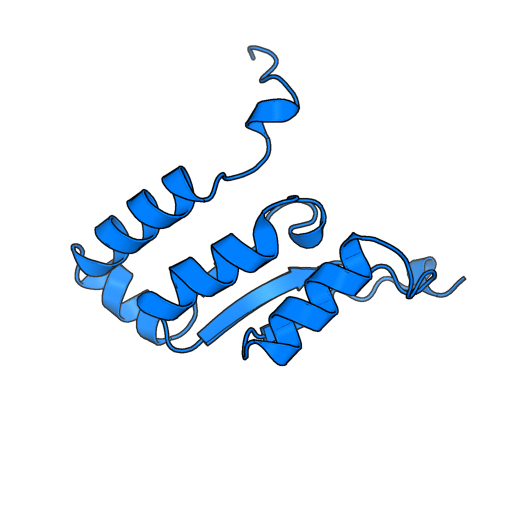LA A C 1
ATOM 780 O O . ALA A 1 101 ? 6.503 -10.907 -15.980 1.00 69.44 101 ALA A O 1
ATOM 781 N N . TRP A 1 102 ? 5.511 -12.179 -17.552 1.00 69.00 102 TRP A N 1
ATOM 782 C CA . TRP A 1 102 ? 6.169 -13.455 -17.226 1.00 69.00 102 TRP A CA 1
ATOM 783 C C . TRP A 1 102 ? 7.288 -13.852 -18.197 1.00 69.00 102 TRP A C 1
ATOM 785 O O . TRP A 1 102 ? 7.889 -14.912 -18.019 1.00 69.00 102 TRP A O 1
ATOM 795 N N . GLU A 1 103 ? 7.530 -13.028 -19.215 1.00 62.44 103 GLU A N 1
ATOM 796 C CA . GLU A 1 103 ? 8.674 -13.125 -20.131 1.00 62.44 103 GLU A CA 1
ATOM 797 C C . GLU A 1 103 ? 9.853 -12.289 -19.603 1.00 62.44 103 GLU A C 1
ATOM 799 O O . GLU A 1 103 ? 11.002 -12.766 -19.747 1.00 62.44 103 GLU A O 1
#

Secondary structure (DSSP, 8-state):
-----GGGSS--HHHHHHHHHHHHHSHHHHHHHTT-EEE-SS-GGGSTTHHHHHHHHTTT-S-EEEEE---TT-TTSHHHHHHHHHHHTT-EEEE---GGG--

pLDDT: mean 90.39, std 10.99, range [44.25, 98.5]